Protein AF-A0A2V6D3V4-F1 (afdb_monomer_lite)

Foldseek 3Di:
DVVLLVVCPDPLLVVLLVLLLPADFQDAPVSQCVRVNPCSVVSLVVNLVSLLVVLVCCVVVVDDLVNCVVRPLPSLLSSCRSHVNHVVVVLVPPNPPDRSPSSVVSNVVSVVVCVVPPDDDCCRVCVVPDDDD

Structure (mmCIF, N/CA/C/O backbone):
data_AF-A0A2V6D3V4-F1
#
_entry.id   AF-A0A2V6D3V4-F1
#
loop_
_atom_site.group_PDB
_atom_site.id
_atom_site.type_symbol
_atom_site.label_atom_id
_atom_site.label_alt_id
_atom_site.label_comp_id
_atom_site.label_asym_id
_atom_site.label_entity_id
_atom_site.label_seq_id
_atom_site.pdbx_PDB_ins_code
_atom_site.Cartn_x
_atom_site.Cartn_y
_atom_site.Cartn_z
_atom_site.occupancy
_atom_site.B_iso_or_equiv
_atom_site.auth_seq_id
_atom_site.auth_comp_id
_atom_site.auth_asym_id
_atom_site.auth_atom_id
_atom_site.pdbx_PDB_model_num
ATOM 1 N N . MET A 1 1 ? 13.880 9.084 -7.303 1.00 64.19 1 MET A N 1
ATOM 2 C CA . MET A 1 1 ? 13.563 7.644 -7.171 1.00 64.19 1 MET A CA 1
ATOM 3 C C . MET A 1 1 ? 13.921 7.105 -5.788 1.00 64.19 1 MET A C 1
ATOM 5 O O . MET A 1 1 ? 13.001 6.815 -5.043 1.00 64.19 1 MET A O 1
ATOM 9 N N . LEU A 1 2 ? 15.199 7.060 -5.384 1.00 73.38 2 LEU A N 1
ATOM 10 C CA . LEU A 1 2 ? 15.594 6.582 -4.042 1.00 73.38 2 LEU A CA 1
ATOM 11 C C . LEU A 1 2 ? 14.937 7.357 -2.885 1.00 73.38 2 LEU A C 1
ATOM 13 O O . LEU A 1 2 ? 14.505 6.753 -1.911 1.00 73.38 2 LEU A O 1
ATOM 17 N N . GLU A 1 3 ? 14.795 8.677 -3.016 1.00 73.00 3 GLU A N 1
ATOM 18 C CA . GLU A 1 3 ? 14.120 9.503 -2.001 1.00 73.00 3 GLU A CA 1
ATOM 19 C C . GLU A 1 3 ? 12.613 9.216 -1.895 1.00 73.00 3 GLU A C 1
ATOM 21 O O . GLU A 1 3 ? 12.053 9.231 -0.802 1.00 73.00 3 GLU A O 1
ATOM 26 N N . LEU A 1 4 ? 11.967 8.856 -3.011 1.00 72.50 4 LEU A N 1
ATOM 27 C CA . LEU A 1 4 ? 10.573 8.416 -3.009 1.00 72.50 4 LEU A CA 1
ATOM 28 C C . LEU A 1 4 ? 10.460 7.102 -2.231 1.00 72.50 4 LEU A C 1
ATOM 30 O O . LEU A 1 4 ? 9.711 7.024 -1.265 1.00 72.50 4 LEU A O 1
ATOM 34 N N . VAL A 1 5 ? 11.287 6.110 -2.568 1.00 78.00 5 VAL A N 1
ATOM 35 C CA . VAL A 1 5 ? 11.340 4.818 -1.864 1.00 78.00 5 VAL A CA 1
ATOM 36 C C . VAL A 1 5 ? 11.587 5.004 -0.365 1.00 78.00 5 VAL A C 1
ATOM 38 O O . VAL A 1 5 ? 10.877 4.417 0.447 1.00 78.00 5 VAL A O 1
ATOM 41 N N . ARG A 1 6 ? 12.511 5.892 0.020 1.00 77.44 6 ARG A N 1
ATOM 42 C CA . ARG A 1 6 ? 12.766 6.235 1.427 1.00 77.44 6 ARG A CA 1
ATOM 43 C C . ARG A 1 6 ? 11.544 6.811 2.137 1.00 77.44 6 ARG A C 1
ATOM 45 O O . ARG A 1 6 ? 11.297 6.436 3.281 1.00 77.44 6 ARG A O 1
ATOM 52 N N . SER A 1 7 ? 10.762 7.669 1.479 1.00 70.88 7 SER A N 1
ATOM 53 C CA . SER A 1 7 ? 9.536 8.214 2.081 1.00 70.88 7 SER A CA 1
ATOM 54 C C . SER A 1 7 ? 8.481 7.135 2.371 1.00 70.88 7 SER A C 1
ATOM 56 O O . SER A 1 7 ? 7.799 7.211 3.393 1.00 70.88 7 SER A O 1
ATOM 58 N N . PHE A 1 8 ? 8.422 6.078 1.551 1.00 74.06 8 PHE A N 1
ATOM 59 C CA . PHE A 1 8 ? 7.517 4.934 1.730 1.00 74.06 8 PHE A CA 1
ATOM 60 C C . PHE A 1 8 ? 8.065 3.850 2.674 1.00 74.06 8 PHE A C 1
ATOM 62 O O . PHE A 1 8 ? 7.350 2.916 3.010 1.00 74.06 8 PHE A O 1
ATOM 69 N N . GLN A 1 9 ? 9.312 3.956 3.139 1.00 81.88 9 GLN A N 1
ATOM 70 C CA . GLN A 1 9 ? 9.950 2.983 4.040 1.00 81.88 9 GLN A CA 1
ATOM 71 C C . GLN A 1 9 ? 10.150 3.531 5.460 1.00 81.88 9 GLN A C 1
ATOM 73 O O . GLN A 1 9 ? 11.015 3.074 6.209 1.00 81.88 9 GLN A O 1
ATOM 78 N N . SER A 1 10 ? 9.345 4.518 5.862 1.00 90.06 10 SER A N 1
ATOM 79 C CA . SER A 1 10 ? 9.416 5.056 7.221 1.00 90.06 10 SER A CA 1
ATOM 80 C C . SER A 1 10 ? 9.051 3.992 8.278 1.00 90.06 10 SER A C 1
ATOM 82 O O . SER A 1 10 ? 8.237 3.095 8.010 1.00 90.06 10 SER A O 1
ATOM 84 N N . PRO A 1 11 ? 9.592 4.083 9.511 1.00 93.19 11 PRO A N 1
ATOM 85 C CA . PRO A 1 11 ? 9.215 3.180 10.600 1.00 93.19 11 PRO A CA 1
ATOM 86 C C . PRO A 1 11 ? 7.710 3.194 10.897 1.00 93.19 11 PRO A C 1
ATOM 88 O O . PRO A 1 11 ? 7.121 2.140 11.137 1.00 93.19 11 PRO A O 1
ATOM 91 N N . ALA A 1 12 ? 7.082 4.373 10.827 1.00 92.81 12 ALA A N 1
ATOM 92 C CA . ALA A 1 12 ? 5.649 4.541 11.052 1.00 92.81 12 ALA A CA 1
ATOM 93 C C . ALA A 1 12 ? 4.822 3.798 9.995 1.00 92.81 12 ALA A C 1
ATOM 95 O O . ALA A 1 12 ? 3.945 3.007 10.343 1.00 92.81 12 ALA A O 1
ATOM 96 N N . PHE A 1 13 ? 5.151 3.987 8.714 1.00 93.62 13 PHE A N 1
ATOM 97 C CA . PHE A 1 13 ? 4.473 3.278 7.633 1.00 93.62 13 PHE A CA 1
ATOM 98 C C . PHE A 1 13 ? 4.687 1.767 7.733 1.00 93.62 13 PHE A C 1
ATOM 100 O O . PHE A 1 13 ? 3.733 1.006 7.635 1.00 93.62 13 PHE A O 1
ATOM 107 N N . THR A 1 14 ? 5.913 1.320 8.015 1.00 93.56 14 THR A N 1
ATOM 108 C CA . THR A 1 14 ? 6.225 -0.110 8.159 1.00 93.56 14 THR A CA 1
ATOM 109 C C . THR A 1 14 ? 5.419 -0.759 9.290 1.00 93.56 14 THR A C 1
ATOM 111 O O . THR A 1 14 ? 4.898 -1.867 9.134 1.00 93.56 14 THR A O 1
ATOM 114 N N . ALA A 1 15 ? 5.289 -0.077 10.432 1.00 95.12 15 ALA A N 1
ATOM 115 C CA . ALA A 1 15 ? 4.487 -0.554 11.554 1.00 95.12 15 ALA A CA 1
ATOM 116 C C . ALA A 1 15 ? 2.990 -0.610 11.208 1.00 95.12 15 ALA A C 1
ATOM 118 O O . ALA A 1 15 ? 2.333 -1.609 11.506 1.00 95.12 15 ALA A O 1
ATOM 119 N N . ALA A 1 16 ? 2.464 0.425 10.548 1.00 96.31 16 ALA A N 1
ATOM 120 C CA . ALA A 1 16 ? 1.069 0.477 10.121 1.00 96.31 16 ALA A CA 1
ATOM 121 C C . ALA A 1 16 ? 0.749 -0.585 9.058 1.00 96.31 16 ALA A C 1
ATOM 123 O O . ALA A 1 16 ? -0.230 -1.315 9.199 1.00 96.31 16 ALA A O 1
ATOM 124 N N . LEU A 1 17 ? 1.616 -0.748 8.055 1.00 96.06 17 LEU A N 1
ATOM 125 C CA . LEU A 1 17 ? 1.472 -1.756 7.010 1.00 96.06 17 LEU A CA 1
ATOM 126 C C . LEU A 1 17 ? 1.408 -3.160 7.614 1.00 96.06 17 LEU A C 1
ATOM 128 O O . LEU A 1 17 ? 0.501 -3.913 7.286 1.00 96.06 17 LEU A O 1
ATOM 132 N N . ARG A 1 18 ? 2.289 -3.505 8.564 1.00 95.88 18 ARG A N 1
ATOM 133 C CA . ARG A 1 18 ? 2.241 -4.818 9.233 1.00 95.88 18 ARG A CA 1
ATOM 134 C C . ARG A 1 18 ? 0.889 -5.088 9.902 1.00 95.88 18 ARG A C 1
ATOM 136 O O . ARG A 1 18 ? 0.406 -6.214 9.842 1.00 95.88 18 ARG A O 1
ATOM 143 N N . ARG A 1 19 ? 0.285 -4.068 10.519 1.00 97.25 19 ARG A N 1
ATOM 144 C CA . ARG A 1 19 ? -1.049 -4.165 11.136 1.00 97.25 19 ARG A CA 1
ATOM 145 C C . ARG A 1 19 ? -2.144 -4.331 10.085 1.00 97.25 19 ARG A C 1
ATOM 147 O O . ARG A 1 19 ? -3.007 -5.184 10.242 1.00 97.25 19 ARG A O 1
ATOM 154 N N . VAL A 1 20 ? -2.092 -3.577 8.987 1.00 97.38 20 VAL A N 1
ATOM 155 C CA . VAL A 1 20 ? -3.044 -3.746 7.876 1.00 97.38 20 VAL A CA 1
ATOM 156 C C . VAL A 1 20 ? -2.955 -5.155 7.292 1.00 97.38 20 VAL A C 1
ATOM 158 O O . VAL A 1 20 ? -3.979 -5.795 7.086 1.00 97.38 20 VAL A O 1
ATOM 161 N N . LEU A 1 21 ? -1.747 -5.685 7.096 1.00 96.50 21 LEU A N 1
ATOM 162 C CA . LEU A 1 21 ? -1.547 -7.023 6.535 1.00 96.50 21 LEU A CA 1
ATOM 163 C C . LEU A 1 21 ? -2.063 -8.155 7.441 1.00 96.50 21 LEU A C 1
ATOM 165 O O . LEU A 1 21 ? -2.328 -9.243 6.932 1.00 96.50 21 LEU A O 1
ATOM 169 N N . SER A 1 22 ? -2.243 -7.921 8.749 1.00 96.69 22 SER A N 1
ATOM 170 C CA . SER A 1 22 ? -2.845 -8.905 9.663 1.00 96.69 22 SER A CA 1
ATOM 171 C C . SER A 1 22 ? -4.376 -8.920 9.648 1.00 96.69 22 SER A C 1
ATOM 173 O O . SER A 1 22 ? -4.976 -9.773 10.299 1.00 96.69 22 SER A O 1
ATOM 175 N N . LEU A 1 23 ? -5.019 -7.988 8.940 1.00 97.94 23 LEU A N 1
ATOM 176 C CA . LEU A 1 23 ? -6.471 -7.982 8.786 1.00 97.94 23 LEU A CA 1
ATOM 177 C C . LEU A 1 23 ? -6.949 -9.175 7.937 1.00 97.94 23 LEU A C 1
ATOM 179 O O . LEU A 1 23 ? -6.212 -9.677 7.074 1.00 97.94 23 LEU A O 1
ATOM 183 N N . PRO A 1 24 ? -8.200 -9.627 8.129 1.00 97.31 24 PRO A N 1
ATOM 184 C CA . PRO A 1 24 ? -8.867 -10.442 7.123 1.00 97.31 24 PRO A CA 1
ATOM 185 C C . PRO A 1 24 ? -9.078 -9.636 5.832 1.00 97.31 24 PRO A C 1
ATOM 187 O O . PRO A 1 24 ? -9.027 -8.406 5.830 1.00 97.31 24 PRO A O 1
ATOM 190 N N . ASP A 1 25 ? -9.304 -10.338 4.725 1.00 97.50 25 ASP A N 1
ATOM 191 C CA . ASP A 1 25 ? -9.648 -9.694 3.455 1.00 97.50 25 ASP A CA 1
ATOM 192 C C . ASP A 1 25 ? -11.015 -9.010 3.570 1.00 97.50 25 ASP A C 1
ATOM 194 O O . ASP A 1 25 ? -11.935 -9.573 4.164 1.00 97.50 25 ASP A O 1
ATOM 198 N N . GLY A 1 26 ? -11.153 -7.814 2.992 1.00 95.19 26 GLY A N 1
ATOM 199 C CA . GLY A 1 26 ? -12.405 -7.054 3.048 1.00 95.19 26 GLY A CA 1
ATOM 200 C C . GLY A 1 26 ? -12.803 -6.610 4.459 1.00 95.19 26 GLY A C 1
ATOM 201 O O . GLY A 1 26 ? -13.978 -6.638 4.812 1.00 95.19 26 GLY A O 1
ATOM 202 N N . ALA A 1 27 ? -11.838 -6.239 5.302 1.00 95.50 27 ALA A N 1
ATOM 203 C CA . ALA A 1 27 ? -12.140 -5.745 6.639 1.00 95.50 27 ALA A CA 1
ATOM 204 C C . ALA A 1 27 ? -12.908 -4.410 6.571 1.00 95.50 27 ALA A C 1
ATOM 206 O O . ALA A 1 27 ? -12.442 -3.443 5.964 1.00 95.50 27 ALA A O 1
ATOM 207 N N . ASP A 1 28 ? -14.069 -4.365 7.224 1.00 91.62 28 ASP A N 1
ATOM 208 C CA . ASP A 1 28 ? -14.864 -3.156 7.460 1.00 91.62 28 ASP A CA 1
ATOM 209 C C . ASP A 1 28 ? -14.411 -2.418 8.738 1.00 91.62 28 ASP A C 1
ATOM 211 O O . ASP A 1 28 ? -13.513 -2.875 9.458 1.00 91.62 28 ASP A O 1
ATOM 215 N N . ALA A 1 29 ? -15.013 -1.261 9.047 1.00 89.44 29 ALA A N 1
ATOM 216 C CA . ALA A 1 29 ? -14.626 -0.472 10.220 1.00 89.44 29 ALA A CA 1
ATOM 217 C C . ALA A 1 29 ? -14.787 -1.243 11.544 1.00 89.44 29 ALA A C 1
ATOM 219 O O . ALA A 1 29 ? -13.964 -1.103 12.456 1.00 89.44 29 ALA A O 1
ATOM 220 N N . ALA A 1 30 ? -15.820 -2.085 11.661 1.00 91.12 30 ALA A N 1
ATOM 221 C CA . ALA A 1 30 ? -16.052 -2.893 12.854 1.00 91.12 30 ALA A CA 1
ATOM 222 C C . ALA A 1 30 ? -14.945 -3.942 13.034 1.00 91.12 30 ALA A C 1
ATOM 224 O O . ALA A 1 30 ? -14.370 -4.061 14.120 1.00 91.12 30 ALA A O 1
ATOM 225 N N . LYS A 1 31 ? -14.589 -4.649 11.959 1.00 94.94 31 LYS A N 1
ATOM 226 C CA . LYS A 1 31 ? -13.538 -5.666 11.959 1.00 94.94 31 LYS A CA 1
ATOM 227 C C . LYS A 1 31 ? -12.155 -5.063 12.182 1.00 94.94 31 LYS A C 1
ATOM 229 O O . LYS A 1 31 ? -11.355 -5.643 12.914 1.00 94.94 31 LYS A O 1
ATOM 234 N N . ILE A 1 32 ? -11.875 -3.891 11.609 1.00 94.75 32 ILE A N 1
ATOM 235 C CA . ILE A 1 32 ? -10.635 -3.143 11.861 1.00 94.75 32 ILE A CA 1
ATOM 236 C C . ILE A 1 32 ? -10.491 -2.853 13.355 1.00 94.75 32 ILE A C 1
ATOM 238 O O . ILE A 1 32 ? -9.442 -3.132 13.938 1.00 94.75 32 ILE A O 1
ATOM 242 N N . ARG A 1 33 ? -11.552 -2.349 13.992 1.00 92.81 33 ARG A N 1
ATOM 243 C CA . ARG A 1 33 ? -11.555 -2.032 15.424 1.00 92.81 33 ARG A CA 1
ATOM 244 C C . ARG A 1 33 ? -11.404 -3.276 16.299 1.00 92.81 33 ARG A C 1
ATOM 246 O O . ARG A 1 33 ? -10.701 -3.226 17.303 1.00 92.81 33 ARG A O 1
ATOM 253 N N . GLU A 1 34 ? -12.028 -4.385 15.910 1.00 95.38 34 GLU A N 1
ATOM 254 C CA . GLU A 1 34 ? -11.915 -5.679 16.595 1.00 95.38 34 GLU A CA 1
ATOM 255 C C . GLU A 1 34 ? -10.486 -6.238 16.545 1.00 95.38 34 GLU A C 1
ATOM 257 O O . GLU A 1 34 ? -9.940 -6.623 17.576 1.00 95.38 34 GLU A O 1
ATOM 262 N N . VAL A 1 35 ? -9.871 -6.278 15.359 1.00 96.75 35 VAL A N 1
ATOM 263 C CA . VAL A 1 35 ? -8.579 -6.951 15.142 1.00 96.75 35 VAL A CA 1
ATOM 264 C C . VAL A 1 35 ? -7.403 -6.068 15.548 1.00 96.75 35 VAL A C 1
ATOM 266 O O . VAL A 1 35 ? -6.415 -6.560 16.092 1.00 96.75 35 VAL A O 1
ATOM 269 N N . LEU A 1 36 ? -7.481 -4.765 15.275 1.00 95.94 36 LEU A N 1
ATOM 270 C CA . LEU A 1 36 ? -6.368 -3.842 15.492 1.00 95.94 36 LEU A CA 1
ATOM 271 C C . LEU A 1 36 ? -6.520 -3.002 16.760 1.00 95.94 36 LEU A C 1
ATOM 273 O O . LEU A 1 36 ? -5.544 -2.371 17.160 1.00 95.94 36 LEU A O 1
ATOM 277 N N . GLY A 1 37 ? -7.680 -3.002 17.414 1.00 93.06 37 GLY A N 1
ATOM 278 C CA . GLY A 1 37 ? -7.915 -2.222 18.626 1.00 93.06 37 GLY A CA 1
ATOM 279 C C . GLY A 1 37 ? -8.098 -0.716 18.364 1.00 93.06 37 GLY A C 1
ATOM 280 O O . GLY A 1 37 ? -8.335 -0.306 17.225 1.00 93.06 37 GLY A O 1
ATOM 281 N N . PRO A 1 38 ? -8.010 0.126 19.413 1.00 84.50 38 PRO A N 1
ATOM 282 C CA . PRO A 1 38 ? -8.401 1.539 19.356 1.00 84.50 38 PRO A CA 1
ATOM 283 C C . PRO A 1 38 ? -7.594 2.370 18.349 1.00 84.50 38 PRO A C 1
ATOM 285 O O . PRO A 1 38 ? -8.178 3.200 17.663 1.00 84.50 38 PRO A O 1
ATOM 288 N N . ASP A 1 39 ? -6.302 2.075 18.178 1.00 86.56 39 ASP A N 1
ATOM 289 C CA . ASP A 1 39 ? -5.421 2.785 17.232 1.00 86.56 39 ASP A CA 1
ATOM 290 C C . ASP A 1 39 ? -5.409 2.136 15.832 1.00 86.56 39 ASP A C 1
ATOM 292 O O . ASP A 1 39 ? -4.521 2.380 15.012 1.00 86.56 39 ASP A O 1
ATOM 296 N N . GLY A 1 40 ? -6.334 1.207 15.573 1.00 89.94 40 GLY A N 1
ATOM 297 C CA . GLY A 1 40 ? -6.405 0.467 14.317 1.00 89.94 40 GLY A CA 1
ATOM 298 C C . GLY A 1 40 ? -6.733 1.351 13.119 1.00 89.94 40 GLY A C 1
ATOM 299 O O . GLY A 1 40 ? -6.131 1.202 12.056 1.00 89.94 40 GLY A O 1
ATOM 300 N N . GLU A 1 41 ? -7.652 2.298 13.307 1.00 89.94 41 GLU A N 1
ATOM 301 C CA . GLU A 1 41 ? -8.082 3.215 12.249 1.00 89.94 41 GLU A CA 1
ATOM 302 C C . GLU A 1 41 ? -6.956 4.160 11.819 1.00 89.94 41 GLU A C 1
ATOM 304 O O . GLU A 1 41 ? -6.820 4.409 10.626 1.00 89.94 41 GLU A O 1
ATOM 309 N N . ASP A 1 42 ? -6.077 4.587 12.731 1.0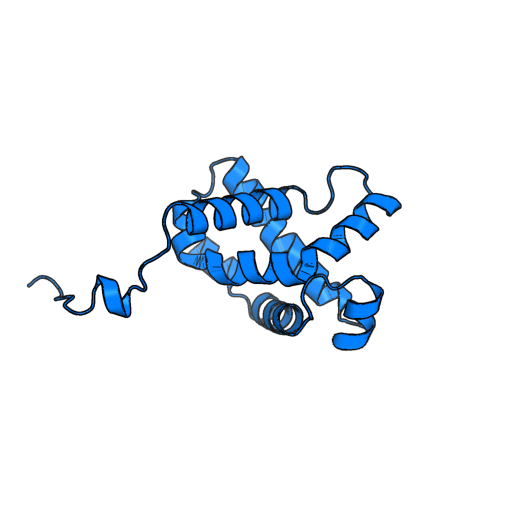0 93.00 42 ASP A N 1
ATOM 310 C CA . ASP A 1 42 ? -4.910 5.414 12.393 1.00 93.00 42 ASP A CA 1
ATOM 311 C C . ASP A 1 42 ? -3.923 4.667 11.486 1.00 93.00 42 ASP A C 1
ATOM 313 O O . ASP A 1 42 ? -3.389 5.230 10.526 1.00 93.00 42 ASP A O 1
ATOM 317 N N . ALA A 1 43 ? -3.703 3.373 11.748 1.00 95.06 43 ALA A N 1
ATOM 318 C CA . ALA A 1 43 ? -2.858 2.534 10.902 1.00 95.06 43 ALA A CA 1
ATOM 319 C C . ALA A 1 43 ? -3.467 2.355 9.502 1.00 95.06 43 ALA A C 1
ATOM 321 O O . ALA A 1 43 ? -2.764 2.494 8.497 1.00 95.06 43 ALA A O 1
ATOM 322 N N . VAL A 1 44 ? -4.775 2.086 9.433 1.00 95.00 44 VAL A N 1
ATOM 323 C CA . VAL A 1 44 ? -5.512 1.968 8.167 1.00 95.00 44 VAL A CA 1
ATOM 324 C C . VAL A 1 44 ? -5.487 3.285 7.397 1.00 95.00 44 VAL A C 1
ATOM 326 O O . VAL A 1 44 ? -5.235 3.278 6.190 1.00 95.00 44 VAL A O 1
ATOM 329 N N . TYR A 1 45 ? -5.691 4.410 8.080 1.00 92.06 45 TYR A N 1
ATOM 330 C CA . TYR A 1 45 ? -5.671 5.740 7.487 1.00 92.06 45 TYR A CA 1
ATOM 331 C C . TYR A 1 45 ? -4.297 6.073 6.905 1.00 92.06 45 TYR A C 1
ATOM 333 O O . TYR A 1 45 ? -4.213 6.470 5.744 1.00 92.06 45 TYR A O 1
ATOM 341 N N . LEU A 1 46 ? -3.216 5.844 7.660 1.00 94.25 46 LEU A N 1
ATOM 342 C CA . LEU A 1 46 ? -1.854 6.090 7.185 1.00 94.25 46 LEU A CA 1
ATOM 343 C C . LEU A 1 46 ? -1.541 5.274 5.926 1.00 94.25 46 LEU A C 1
ATOM 345 O O . LEU A 1 46 ? -1.044 5.830 4.947 1.00 94.25 46 LEU A O 1
ATOM 349 N N . VAL A 1 47 ? -1.846 3.974 5.923 1.00 95.44 47 VAL A N 1
ATOM 35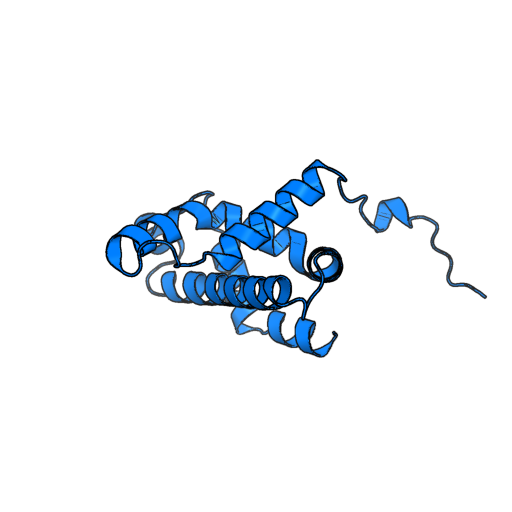0 C CA . VAL A 1 47 ? -1.578 3.106 4.764 1.00 95.44 47 VAL A CA 1
ATOM 351 C C . VAL A 1 47 ? -2.422 3.522 3.561 1.00 95.44 47 VAL A C 1
ATOM 353 O O . VAL A 1 47 ? -1.882 3.695 2.469 1.00 95.44 47 VAL A O 1
ATOM 356 N N . SER A 1 48 ? -3.720 3.755 3.765 1.00 94.06 48 SER A N 1
ATOM 357 C CA . SER A 1 48 ? -4.640 4.153 2.692 1.00 94.06 48 SER A CA 1
ATOM 358 C C . SER A 1 48 ? -4.235 5.489 2.071 1.00 94.06 48 SER A C 1
ATOM 360 O O . SER A 1 48 ? -4.118 5.583 0.855 1.00 94.06 48 SER A O 1
ATOM 362 N N . LEU A 1 49 ? -3.929 6.502 2.890 1.00 92.00 49 LEU A N 1
ATOM 363 C CA . LEU A 1 49 ? -3.487 7.818 2.420 1.00 92.00 49 LEU A CA 1
ATOM 364 C C . LEU A 1 49 ? -2.149 7.749 1.673 1.00 92.00 49 LEU A C 1
ATOM 366 O O . LEU A 1 49 ? -1.926 8.489 0.712 1.00 92.00 49 LEU A O 1
ATOM 370 N N . THR A 1 50 ? -1.257 6.859 2.104 1.00 94.19 50 THR A N 1
ATOM 371 C CA . THR A 1 50 ? 0.034 6.639 1.448 1.00 94.19 50 THR A CA 1
ATOM 372 C C . THR A 1 50 ? -0.165 6.084 0.036 1.00 94.19 50 THR A C 1
ATOM 374 O O . THR A 1 50 ? 0.388 6.624 -0.924 1.00 94.19 50 THR A O 1
ATOM 377 N N . TRP A 1 51 ? -1.010 5.062 -0.115 1.00 95.44 51 TRP A N 1
ATOM 378 C CA . TRP A 1 51 ? -1.343 4.509 -1.428 1.00 95.44 51 TRP A CA 1
ATOM 379 C C . TRP A 1 51 ? -2.160 5.465 -2.293 1.00 95.44 51 TRP A C 1
ATOM 381 O O . TRP A 1 51 ? -1.898 5.565 -3.489 1.00 95.44 51 TRP A O 1
ATOM 391 N N . GLU A 1 52 ? -3.079 6.224 -1.696 1.00 93.81 52 GLU A N 1
ATOM 392 C CA . GLU A 1 52 ? -3.826 7.281 -2.381 1.00 93.81 52 GLU A CA 1
ATOM 393 C C . GLU A 1 52 ? -2.867 8.314 -2.984 1.00 93.81 52 GLU A C 1
ATOM 395 O O . GLU A 1 52 ? -2.956 8.639 -4.168 1.00 93.81 52 GLU A O 1
ATOM 400 N N . SER A 1 53 ? -1.890 8.770 -2.196 1.00 92.94 53 SER A N 1
ATOM 401 C CA . SER A 1 53 ? -0.868 9.723 -2.638 1.00 92.94 53 SER A CA 1
ATOM 402 C C . SER A 1 53 ? -0.023 9.160 -3.782 1.00 92.94 53 SER A C 1
ATOM 404 O O . SER A 1 53 ? 0.234 9.864 -4.759 1.00 92.94 53 SER A O 1
ATOM 406 N N . LEU A 1 54 ? 0.372 7.883 -3.707 1.00 94.19 54 LEU A N 1
ATOM 407 C CA . LEU A 1 54 ? 1.082 7.214 -4.799 1.00 94.19 54 LEU A CA 1
ATOM 408 C C . LEU A 1 54 ? 0.218 7.134 -6.067 1.00 94.19 54 LEU A C 1
ATOM 410 O O . LEU A 1 54 ? 0.706 7.430 -7.156 1.00 94.19 54 LEU A O 1
ATOM 414 N N . GLY A 1 55 ? -1.071 6.812 -5.932 1.00 95.00 55 GLY A N 1
ATOM 415 C CA . GLY A 1 55 ? -2.025 6.804 -7.040 1.00 95.00 55 GLY A CA 1
ATOM 416 C C . GLY A 1 55 ? -2.136 8.165 -7.728 1.00 95.00 55 GLY A C 1
ATOM 417 O O . GLY A 1 55 ? -2.088 8.232 -8.955 1.00 95.00 55 GLY A O 1
ATOM 418 N N . VAL A 1 56 ? -2.177 9.260 -6.959 1.00 93.94 56 VAL A N 1
ATOM 419 C CA . VAL A 1 56 ? -2.168 10.631 -7.504 1.00 93.94 56 VAL A CA 1
ATOM 420 C C . VAL A 1 56 ? -0.890 10.912 -8.299 1.00 93.94 56 VAL A C 1
ATOM 422 O O . VAL A 1 56 ? -0.962 11.491 -9.386 1.00 93.94 56 VAL A O 1
ATOM 425 N N . LEU A 1 57 ? 0.278 10.507 -7.790 1.00 94.25 57 LEU A N 1
ATOM 426 C CA . LEU A 1 57 ? 1.556 10.698 -8.487 1.00 94.25 57 LEU A CA 1
ATOM 427 C C . LEU A 1 57 ? 1.597 9.933 -9.815 1.00 94.25 57 LEU A C 1
ATOM 429 O O . LEU A 1 57 ? 2.049 10.477 -10.823 1.00 94.25 57 LEU A O 1
ATOM 433 N N . VAL A 1 58 ? 1.077 8.704 -9.838 1.00 95.81 58 VAL A N 1
ATOM 434 C CA . VAL A 1 58 ? 0.979 7.905 -11.067 1.00 95.81 58 VAL A CA 1
ATOM 435 C C . VAL A 1 58 ? -0.000 8.530 -12.055 1.00 95.81 58 VAL A C 1
ATOM 437 O O . VAL A 1 58 ? 0.331 8.700 -13.228 1.00 95.81 58 VAL A O 1
ATOM 440 N N . PHE A 1 59 ? -1.183 8.938 -11.591 1.00 94.31 59 PHE A N 1
ATOM 441 C CA . PHE A 1 59 ? -2.185 9.603 -12.424 1.00 94.31 59 PHE A CA 1
ATOM 442 C C . PHE A 1 59 ? -1.634 10.881 -13.075 1.00 94.31 59 PHE A C 1
ATOM 444 O O . PHE A 1 59 ? -1.886 11.155 -14.249 1.00 94.31 59 PHE A O 1
ATOM 451 N N . ARG A 1 60 ? -0.813 11.635 -12.334 1.00 95.38 60 ARG A N 1
ATOM 452 C CA . ARG A 1 60 ? -0.124 12.838 -12.824 1.00 95.38 60 ARG A CA 1
ATOM 453 C C . ARG A 1 60 ? 1.134 12.567 -13.649 1.00 95.38 60 ARG A C 1
ATOM 455 O O . ARG A 1 60 ? 1.717 13.519 -14.154 1.00 95.38 60 ARG A O 1
ATOM 462 N N . ARG A 1 61 ? 1.508 11.298 -13.849 1.00 94.94 61 ARG A N 1
ATOM 463 C CA . ARG A 1 61 ? 2.713 10.858 -14.578 1.00 94.94 61 ARG A CA 1
ATOM 464 C C . ARG A 1 61 ? 4.036 11.285 -13.933 1.00 94.94 61 ARG A C 1
ATOM 466 O O . ARG A 1 61 ? 5.062 11.297 -14.604 1.00 94.94 61 ARG A O 1
ATOM 473 N N . GLU A 1 62 ? 4.024 11.579 -12.637 1.00 94.19 62 GLU A N 1
ATOM 474 C CA . GLU A 1 62 ? 5.238 11.835 -11.845 1.00 94.19 62 GLU A CA 1
ATOM 475 C C . GLU A 1 62 ? 5.945 10.522 -11.461 1.00 94.19 62 GLU A C 1
ATOM 477 O O . GLU A 1 62 ? 7.149 10.488 -11.212 1.00 94.19 62 GLU A O 1
ATOM 482 N N . VAL A 1 63 ? 5.186 9.421 -11.419 1.00 93.12 63 VAL A N 1
ATOM 483 C CA . VAL A 1 63 ? 5.659 8.054 -11.164 1.00 93.12 63 VAL A CA 1
ATOM 484 C C . VAL A 1 63 ? 5.088 7.125 -12.235 1.00 93.12 63 VAL A C 1
ATOM 486 O O . VAL A 1 63 ? 3.916 7.230 -12.592 1.00 93.12 63 VAL A O 1
ATOM 489 N N . THR A 1 64 ? 5.897 6.211 -12.769 1.00 94.06 64 THR A N 1
ATOM 490 C CA . THR A 1 64 ? 5.432 5.217 -13.748 1.00 94.06 64 THR A CA 1
ATOM 491 C C . THR A 1 64 ? 4.861 3.984 -13.052 1.00 94.06 64 THR A C 1
ATOM 493 O O . THR A 1 64 ? 5.248 3.659 -11.930 1.00 94.06 64 THR A O 1
ATOM 496 N N . LEU A 1 65 ? 3.971 3.255 -13.734 1.00 93.81 65 LEU A N 1
ATOM 497 C CA . LEU A 1 65 ? 3.493 1.959 -13.239 1.00 93.81 65 LEU A CA 1
ATOM 498 C C . LEU A 1 65 ? 4.630 0.941 -13.098 1.00 93.81 65 LEU A C 1
ATOM 500 O O . LEU A 1 65 ? 4.589 0.151 -12.168 1.00 93.81 65 LEU A O 1
ATOM 504 N N . ASP A 1 66 ? 5.652 0.995 -13.956 1.00 92.00 66 ASP A N 1
ATOM 505 C CA . ASP A 1 66 ? 6.829 0.120 -13.846 1.00 92.00 66 ASP A CA 1
ATOM 506 C C . ASP A 1 66 ? 7.573 0.358 -12.524 1.00 92.00 66 ASP A C 1
ATOM 508 O O . ASP A 1 66 ? 7.951 -0.584 -11.842 1.00 92.00 66 ASP A O 1
ATOM 512 N N . LEU A 1 67 ? 7.689 1.619 -12.090 1.00 91.69 67 LEU A N 1
ATOM 513 C CA . LEU A 1 67 ? 8.302 1.929 -10.801 1.00 91.69 67 LEU A CA 1
ATOM 514 C C . LEU A 1 67 ? 7.451 1.436 -9.623 1.00 91.69 67 LEU A C 1
ATOM 516 O O . LEU A 1 67 ? 7.979 1.017 -8.596 1.00 91.69 67 LEU A O 1
ATOM 520 N N . VAL A 1 68 ? 6.124 1.499 -9.740 1.00 93.00 68 VAL A N 1
ATOM 521 C CA . VAL A 1 68 ? 5.241 0.912 -8.721 1.00 93.00 68 VAL A CA 1
ATOM 522 C C . VAL A 1 68 ? 5.415 -0.605 -8.675 1.00 93.00 68 VAL A C 1
ATOM 524 O O . VAL A 1 68 ? 5.456 -1.169 -7.584 1.00 93.00 68 VAL A O 1
ATOM 527 N N . ASP A 1 69 ? 5.558 -1.241 -9.835 1.00 90.94 69 ASP A N 1
ATOM 528 C CA . ASP A 1 69 ? 5.779 -2.680 -9.980 1.00 90.94 69 ASP A CA 1
ATOM 529 C C . ASP A 1 69 ? 7.062 -3.135 -9.269 1.00 90.94 69 ASP A C 1
ATOM 531 O O . ASP A 1 69 ? 7.018 -4.040 -8.434 1.00 90.94 69 ASP A O 1
ATOM 535 N N . ASP A 1 70 ? 8.167 -2.421 -9.511 1.00 88.19 70 ASP A N 1
ATOM 536 C CA . ASP A 1 70 ? 9.495 -2.722 -8.964 1.00 88.19 70 ASP A CA 1
ATOM 537 C C . ASP A 1 70 ? 9.570 -2.614 -7.431 1.00 88.19 70 ASP A C 1
ATOM 539 O O . ASP A 1 70 ? 10.326 -3.346 -6.788 1.00 88.19 70 ASP A O 1
ATOM 543 N N . PHE A 1 71 ? 8.820 -1.682 -6.828 1.00 88.06 71 PHE A N 1
ATOM 544 C CA . PHE A 1 71 ? 9.000 -1.319 -5.416 1.00 88.06 71 PHE A CA 1
ATOM 545 C C . PHE A 1 71 ? 7.806 -1.630 -4.507 1.00 88.06 71 PHE A C 1
ATOM 547 O O . PHE A 1 71 ? 8.005 -1.843 -3.308 1.00 88.06 71 PHE A O 1
ATOM 554 N N . PHE A 1 72 ? 6.576 -1.617 -5.026 1.00 91.38 72 PHE A N 1
ATOM 555 C CA . PHE A 1 72 ? 5.374 -1.510 -4.188 1.00 91.38 72 PHE A CA 1
ATOM 556 C C . PHE A 1 72 ? 4.221 -2.454 -4.557 1.00 91.38 72 PHE A C 1
ATOM 558 O O . PHE A 1 72 ? 3.282 -2.536 -3.766 1.00 91.38 72 PHE A O 1
ATOM 565 N N . SER A 1 73 ? 4.274 -3.171 -5.688 1.00 89.38 73 SER A N 1
ATOM 566 C CA . SER A 1 73 ? 3.187 -4.031 -6.209 1.00 89.38 73 SER A CA 1
ATOM 567 C C . SER A 1 73 ? 2.552 -4.934 -5.148 1.00 89.38 73 SER A C 1
ATOM 569 O O . SER A 1 73 ? 1.372 -4.780 -4.831 1.00 89.38 73 SER A O 1
ATOM 571 N N . GLY A 1 74 ? 3.340 -5.820 -4.536 1.00 91.69 74 GLY A N 1
ATOM 572 C CA . GLY A 1 74 ? 2.853 -6.782 -3.544 1.00 91.69 74 GLY A CA 1
ATOM 573 C C . GLY A 1 74 ? 2.152 -6.121 -2.347 1.00 91.69 74 GLY A C 1
ATOM 574 O O . GLY A 1 74 ? 0.964 -6.368 -2.124 1.00 91.69 74 GLY A O 1
ATOM 575 N N . PRO A 1 75 ? 2.836 -5.257 -1.568 1.00 93.94 75 PRO A N 1
ATOM 576 C CA . PRO A 1 75 ? 2.225 -4.554 -0.441 1.00 93.94 75 PRO A CA 1
ATOM 577 C C . PRO A 1 75 ? 0.981 -3.742 -0.808 1.00 93.94 75 PRO A C 1
ATOM 579 O O . PRO A 1 75 ? 0.026 -3.724 -0.030 1.00 93.94 75 PRO A O 1
ATOM 582 N N . LEU A 1 76 ? 0.973 -3.092 -1.972 1.00 95.75 76 LEU A N 1
ATOM 583 C CA . LEU A 1 76 ? -0.158 -2.313 -2.467 1.00 95.75 76 LEU A CA 1
ATOM 584 C C . LEU A 1 76 ? -1.375 -3.208 -2.743 1.00 95.75 76 LEU A C 1
ATOM 586 O O . LEU A 1 76 ? -2.459 -2.941 -2.220 1.00 95.75 76 LEU A O 1
ATOM 590 N N . ILE A 1 77 ? -1.197 -4.276 -3.527 1.00 95.94 77 ILE A N 1
ATOM 591 C CA . ILE A 1 77 ? -2.278 -5.198 -3.904 1.00 95.94 77 ILE A CA 1
ATOM 592 C C . ILE A 1 77 ? -2.846 -5.889 -2.666 1.00 95.94 77 ILE A C 1
ATOM 594 O O . ILE A 1 77 ? -4.065 -5.937 -2.493 1.00 95.94 77 ILE A O 1
ATOM 598 N N . ILE A 1 78 ? -1.986 -6.374 -1.767 1.00 97.00 78 ILE A N 1
ATOM 599 C CA . ILE A 1 78 ? -2.452 -7.036 -0.545 1.00 97.00 78 ILE A CA 1
ATOM 600 C C . ILE A 1 78 ? -3.192 -6.027 0.340 1.00 97.00 78 ILE A C 1
ATOM 602 O O . ILE A 1 78 ? -4.273 -6.337 0.831 1.00 97.00 78 ILE A O 1
ATOM 606 N N . SER A 1 79 ? -2.682 -4.798 0.497 1.00 97.12 79 SER A N 1
ATOM 607 C CA . SER A 1 79 ? -3.391 -3.750 1.251 1.00 97.12 79 SER A CA 1
ATOM 608 C C . SER A 1 79 ? -4.788 -3.492 0.683 1.00 97.12 79 SER A C 1
ATOM 610 O O . SER A 1 79 ? -5.739 -3.346 1.448 1.00 97.12 79 SER A O 1
ATOM 612 N N . TRP A 1 80 ? -4.932 -3.468 -0.646 1.00 96.62 80 TRP A N 1
ATOM 613 C CA . TRP A 1 80 ? -6.234 -3.311 -1.293 1.00 96.62 80 TRP A CA 1
ATOM 614 C C . TRP A 1 80 ? -7.166 -4.485 -0.990 1.00 96.62 80 TRP A C 1
ATOM 616 O O . TRP A 1 80 ? -8.306 -4.271 -0.585 1.00 96.62 80 TRP A O 1
ATOM 626 N N . GLN A 1 81 ? -6.676 -5.723 -1.082 1.00 96.81 81 GLN A N 1
ATOM 627 C CA . GLN A 1 81 ? -7.451 -6.914 -0.714 1.00 96.81 81 GLN A CA 1
ATOM 628 C C . GLN A 1 81 ? -7.943 -6.859 0.739 1.00 96.81 81 GLN A C 1
ATOM 630 O O . GLN A 1 81 ? -9.094 -7.213 1.006 1.00 96.81 81 GLN A O 1
ATOM 635 N N . LYS A 1 82 ? -7.105 -6.368 1.663 1.00 97.44 82 LYS A N 1
ATOM 636 C CA . LYS A 1 82 ? -7.469 -6.185 3.076 1.00 97.44 82 LYS A CA 1
ATOM 637 C C . LYS A 1 82 ? -8.512 -5.096 3.284 1.00 97.44 82 LYS A C 1
ATOM 639 O O . LYS A 1 82 ? -9.415 -5.282 4.090 1.00 97.44 82 LYS A O 1
ATOM 644 N N . LEU A 1 83 ? -8.396 -3.977 2.572 1.00 95.38 83 LEU A N 1
ATOM 645 C CA . LEU A 1 83 ? -9.117 -2.750 2.909 1.00 95.38 83 LEU A CA 1
ATOM 646 C C . LEU A 1 83 ? -10.272 -2.392 1.975 1.00 95.38 83 LEU A C 1
ATOM 648 O O . LEU A 1 83 ? -10.998 -1.475 2.311 1.00 95.38 83 LEU A O 1
ATOM 652 N N . LYS A 1 84 ? -10.479 -3.060 0.836 1.00 91.81 84 LYS A N 1
ATOM 653 C CA . LYS A 1 84 ? -11.454 -2.671 -0.212 1.00 91.81 84 LYS A CA 1
ATOM 654 C C . LYS A 1 84 ? -12.885 -2.338 0.253 1.00 91.81 84 LYS A C 1
ATOM 656 O O . LYS A 1 84 ? -13.574 -1.578 -0.433 1.00 91.81 84 LYS A O 1
ATOM 661 N N . ASP A 1 85 ? -13.329 -2.867 1.391 1.00 91.00 85 ASP A N 1
ATOM 662 C CA . ASP A 1 85 ? -14.683 -2.656 1.918 1.00 91.00 85 ASP A CA 1
ATOM 663 C C . ASP A 1 85 ? -14.767 -1.451 2.876 1.00 91.00 85 ASP A C 1
ATOM 665 O O . ASP A 1 85 ? -15.770 -0.736 2.880 1.00 91.00 85 ASP A O 1
ATOM 669 N N . TYR A 1 86 ? -13.681 -1.113 3.579 1.00 88.19 86 TYR A N 1
ATOM 670 C CA . TYR A 1 86 ? -13.615 0.038 4.489 1.00 88.19 86 TYR A CA 1
ATOM 671 C C . TYR A 1 86 ? -13.880 1.404 3.807 1.00 88.19 86 TYR A C 1
ATOM 673 O O . TYR A 1 86 ? -14.724 2.170 4.284 1.00 88.19 86 TYR A O 1
ATOM 681 N N . PRO A 1 87 ? -13.267 1.743 2.650 1.00 80.50 87 PRO A N 1
ATOM 682 C CA . PRO A 1 87 ? -13.563 2.977 1.931 1.00 80.50 87 PRO A CA 1
ATOM 683 C C . PRO A 1 87 ? -15.012 3.094 1.467 1.00 80.50 87 PRO A C 1
ATOM 685 O O . PRO A 1 87 ? -15.479 4.210 1.259 1.00 80.50 87 PRO A O 1
ATOM 688 N N . GLN A 1 88 ? -15.730 1.982 1.276 1.00 77.25 88 GLN A N 1
ATOM 689 C CA . GLN A 1 88 ? -17.122 2.022 0.825 1.00 77.25 88 GLN A CA 1
ATOM 690 C C . GLN A 1 88 ? -18.035 2.585 1.917 1.00 77.25 88 GLN A C 1
ATOM 692 O O . GLN A 1 88 ? -18.944 3.358 1.617 1.00 77.25 88 GLN A O 1
ATOM 697 N N . GLU A 1 89 ? -17.762 2.266 3.184 1.00 73.75 89 GLU A N 1
ATOM 698 C CA . GLU A 1 89 ? -18.447 2.868 4.332 1.00 73.75 89 GLU A CA 1
ATOM 699 C C . GLU A 1 89 ? -18.136 4.366 4.424 1.00 73.75 89 GLU A C 1
ATOM 701 O O . GLU A 1 89 ? -19.042 5.193 4.530 1.00 73.75 89 GLU A O 1
ATOM 706 N N . TRP A 1 90 ? -16.864 4.734 4.264 1.00 70.75 90 TRP A N 1
ATOM 707 C CA . TRP A 1 90 ? -16.418 6.129 4.265 1.00 70.75 90 TRP A CA 1
ATOM 708 C C . TRP A 1 90 ? -17.042 6.965 3.136 1.00 70.75 90 TRP A C 1
ATOM 710 O O . TRP A 1 90 ? -17.484 8.095 3.362 1.00 70.75 90 TRP A O 1
ATOM 720 N N . ARG A 1 91 ? -17.138 6.404 1.922 1.00 74.19 91 ARG A N 1
ATOM 721 C CA . ARG A 1 91 ? -17.783 7.042 0.760 1.00 74.19 91 ARG A CA 1
ATOM 722 C C . ARG A 1 91 ? -19.275 7.271 0.980 1.00 74.19 91 ARG A C 1
ATOM 724 O O . ARG A 1 91 ? -19.791 8.294 0.543 1.00 74.19 91 ARG A O 1
ATOM 731 N N . ARG A 1 92 ? -19.964 6.361 1.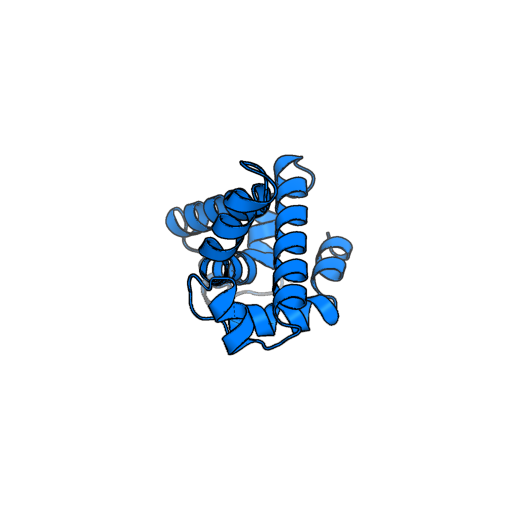678 1.00 70.75 92 ARG A N 1
ATOM 732 C CA . ARG A 1 92 ? -21.390 6.521 2.017 1.00 70.75 92 ARG A CA 1
ATOM 733 C C . ARG A 1 92 ? -21.641 7.658 3.013 1.00 70.75 92 ARG A C 1
ATOM 735 O O . ARG A 1 92 ? -22.729 8.220 2.997 1.00 70.75 92 ARG A O 1
ATOM 742 N N . ILE A 1 93 ? -20.667 7.978 3.871 1.00 67.31 93 ILE A N 1
ATOM 743 C CA . ILE A 1 93 ? -20.866 8.875 5.023 1.00 67.31 93 ILE A CA 1
ATOM 744 C C . ILE A 1 93 ? -20.275 10.279 4.803 1.00 67.31 93 ILE A C 1
ATOM 746 O O . ILE A 1 93 ? -20.889 11.257 5.221 1.00 67.31 93 ILE A O 1
ATOM 750 N N . LEU A 1 94 ? -19.094 10.406 4.180 1.00 63.12 94 LEU A N 1
ATOM 751 C CA . LEU A 1 94 ? -18.303 11.652 4.221 1.00 63.12 94 LEU A CA 1
ATOM 752 C C . LEU A 1 94 ? -18.061 12.307 2.856 1.00 63.12 94 LEU A C 1
ATOM 754 O O . LEU A 1 94 ? -18.202 13.522 2.720 1.00 63.12 94 LEU A O 1
ATOM 758 N N . LYS A 1 95 ? -17.664 11.524 1.851 1.00 62.88 95 LYS A N 1
ATOM 759 C CA . LYS A 1 95 ? -17.423 12.003 0.483 1.00 62.88 95 LYS A CA 1
ATOM 760 C C . LYS A 1 95 ? -17.856 10.938 -0.519 1.00 62.88 95 LYS A C 1
ATOM 762 O O . LYS A 1 95 ? -17.056 10.043 -0.815 1.00 62.88 95 LYS A O 1
ATOM 767 N N . PRO A 1 96 ? -19.086 11.039 -1.043 1.00 61.66 96 PRO A N 1
ATOM 768 C CA . PRO A 1 96 ? -19.499 10.237 -2.178 1.00 61.66 96 PRO A CA 1
ATOM 769 C C . PRO A 1 96 ? -18.469 10.406 -3.303 1.00 61.66 96 PRO A C 1
ATOM 771 O O . PRO A 1 96 ? -17.971 11.503 -3.547 1.00 61.66 96 PRO A O 1
ATOM 774 N N . ASP A 1 97 ? -18.108 9.295 -3.926 1.00 62.56 97 ASP A N 1
ATOM 775 C CA . ASP A 1 97 ? -17.347 9.205 -5.177 1.00 62.56 97 ASP A CA 1
ATOM 776 C C . ASP A 1 97 ? -15.819 9.410 -5.144 1.00 62.56 97 ASP A C 1
ATOM 778 O O . ASP A 1 97 ? -15.158 8.820 -5.991 1.00 62.56 97 ASP A O 1
ATOM 782 N N . THR A 1 98 ? -15.211 10.110 -4.171 1.00 68.88 98 THR A N 1
ATOM 783 C CA . THR A 1 98 ? -13.752 10.423 -4.247 1.00 68.88 98 THR A CA 1
ATOM 784 C C . THR A 1 98 ? -12.868 9.845 -3.133 1.00 68.88 98 THR A C 1
ATOM 786 O O . THR A 1 98 ? -11.655 10.040 -3.143 1.00 68.88 98 THR A O 1
ATOM 789 N N . GLY A 1 99 ? -13.425 9.202 -2.102 1.00 69.62 99 GLY A N 1
ATOM 790 C CA . GLY A 1 99 ? -12.617 8.681 -0.986 1.00 69.62 99 GLY A CA 1
ATOM 791 C C . GLY A 1 99 ? -11.784 7.456 -1.386 1.00 69.62 99 GLY A C 1
ATOM 792 O O . GLY A 1 99 ? -12.361 6.458 -1.806 1.00 69.62 99 GLY A O 1
ATOM 793 N N . ASN A 1 100 ? -10.458 7.478 -1.225 1.00 81.56 100 ASN A N 1
ATOM 794 C CA . ASN A 1 100 ? -9.555 6.391 -1.653 1.00 81.56 100 ASN A CA 1
ATOM 795 C C . ASN A 1 100 ? -9.713 6.002 -3.141 1.00 81.56 100 ASN A C 1
ATOM 797 O O . ASN A 1 100 ? -9.659 4.822 -3.501 1.00 81.56 100 ASN A O 1
ATOM 801 N N . GLU A 1 101 ? -10.056 6.964 -3.999 1.00 89.81 101 GLU A N 1
ATOM 802 C CA . GLU A 1 101 ? -10.293 6.709 -5.422 1.00 89.81 101 GLU A CA 1
ATOM 803 C C . GLU A 1 101 ? -8.990 6.336 -6.134 1.00 89.81 101 GLU A C 1
ATOM 805 O O . GLU A 1 101 ? -8.954 5.344 -6.864 1.00 89.81 101 GLU A O 1
ATOM 810 N N . CYS A 1 102 ? -7.908 7.079 -5.887 1.00 94.06 102 CYS A N 1
ATOM 811 C CA . CYS A 1 102 ? -6.630 6.842 -6.551 1.00 94.06 102 CYS A CA 1
ATOM 812 C C . CYS A 1 102 ? -5.966 5.547 -6.068 1.00 94.06 102 CYS A C 1
ATOM 814 O O . CYS A 1 102 ? -5.336 4.858 -6.868 1.00 94.06 102 CYS A O 1
ATOM 816 N N . PHE A 1 103 ? -6.138 5.178 -4.796 1.00 95.00 103 PHE A N 1
ATOM 817 C CA . PHE A 1 103 ? -5.705 3.900 -4.243 1.00 95.00 103 PHE A CA 1
ATOM 818 C C . PHE A 1 103 ? -6.454 2.749 -4.916 1.00 95.00 103 PHE A C 1
ATOM 820 O O . PHE A 1 103 ? -5.810 1.842 -5.441 1.00 95.00 103 PHE A O 1
ATOM 827 N N . HIS A 1 104 ? -7.791 2.815 -4.974 1.00 94.44 104 HIS A N 1
ATOM 828 C CA . HIS A 1 104 ? -8.598 1.831 -5.700 1.00 94.44 104 HIS A CA 1
ATOM 829 C C . HIS A 1 104 ? -8.102 1.706 -7.143 1.00 94.44 104 HIS A C 1
ATOM 831 O O . HIS A 1 104 ? -7.749 0.616 -7.591 1.00 94.44 104 HIS A O 1
ATOM 837 N N . TRP A 1 105 ? -8.054 2.819 -7.879 1.00 95.69 105 TRP A N 1
ATOM 838 C CA . TRP A 1 105 ? -7.669 2.820 -9.287 1.00 95.69 105 TRP A CA 1
ATOM 839 C C . TRP A 1 105 ? -6.276 2.221 -9.505 1.00 95.69 105 TRP A C 1
ATOM 841 O O . TRP A 1 105 ? -6.105 1.393 -10.402 1.00 95.69 105 TRP A O 1
ATOM 851 N N . LEU A 1 106 ? -5.296 2.606 -8.682 1.00 97.12 106 LEU A N 1
ATOM 852 C CA . LEU A 1 106 ? -3.928 2.112 -8.785 1.00 97.12 106 LEU A CA 1
ATOM 853 C C . LEU A 1 106 ? -3.857 0.608 -8.495 1.00 97.12 106 LEU A C 1
ATOM 855 O O . LEU A 1 106 ? -3.217 -0.121 -9.251 1.00 97.12 106 LEU A O 1
ATOM 859 N N . ALA A 1 107 ? -4.533 0.133 -7.447 1.00 96.81 107 ALA A N 1
ATOM 860 C CA . ALA A 1 107 ? -4.556 -1.284 -7.103 1.00 96.81 107 ALA A CA 1
ATOM 861 C C . ALA A 1 107 ? -5.155 -2.133 -8.235 1.00 96.81 107 ALA A C 1
ATOM 863 O O . ALA A 1 107 ? -4.547 -3.124 -8.636 1.00 96.81 107 ALA A O 1
ATOM 864 N N . GLU A 1 108 ? -6.276 -1.706 -8.825 1.00 95.56 108 GLU A N 1
ATOM 865 C CA . GLU A 1 108 ? -6.883 -2.387 -9.978 1.00 95.56 108 GLU A CA 1
ATOM 866 C C . GLU A 1 108 ? -5.945 -2.414 -11.197 1.00 95.56 108 GLU A C 1
ATOM 868 O O . GLU A 1 108 ? -5.877 -3.417 -11.908 1.00 95.56 108 GLU A O 1
ATOM 873 N N . ARG A 1 109 ? -5.168 -1.345 -11.440 1.00 96.12 109 ARG A N 1
ATOM 874 C CA . ARG A 1 109 ? -4.152 -1.349 -12.511 1.00 96.12 109 ARG A CA 1
ATOM 875 C C . ARG A 1 109 ? -3.042 -2.356 -12.259 1.00 96.12 109 ARG A C 1
ATOM 877 O O . ARG A 1 109 ? -2.626 -3.019 -13.208 1.00 96.12 109 ARG A O 1
ATOM 884 N N . MET A 1 110 ? -2.588 -2.490 -11.018 1.00 96.06 110 MET A N 1
ATOM 885 C CA . MET A 1 110 ? -1.546 -3.455 -10.674 1.00 96.0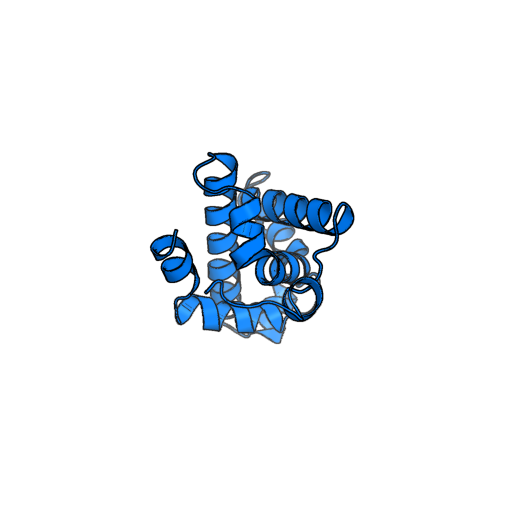6 110 MET A CA 1
ATOM 886 C C . MET A 1 110 ? -2.057 -4.898 -10.748 1.00 96.06 110 MET A C 1
ATOM 888 O O . MET A 1 110 ? -1.385 -5.740 -11.335 1.00 96.06 110 MET A O 1
ATOM 892 N N . VAL A 1 111 ? -3.281 -5.170 -10.279 1.00 95.00 111 VAL A N 1
ATOM 893 C CA . VAL A 1 111 ? -3.924 -6.491 -10.416 1.00 95.00 111 VAL A CA 1
ATOM 894 C C . VAL A 1 111 ? -4.095 -6.883 -11.887 1.00 95.00 111 VAL A C 1
ATOM 896 O O . VAL A 1 111 ? -3.789 -8.010 -12.277 1.00 95.00 111 VAL A O 1
ATOM 899 N N . ASP A 1 112 ? -4.560 -5.962 -12.733 1.00 94.75 112 ASP A N 1
ATOM 900 C CA . ASP A 1 112 ? -4.701 -6.219 -14.169 1.00 94.75 112 ASP A CA 1
ATOM 901 C C . ASP A 1 112 ? -3.360 -6.491 -14.855 1.00 94.75 112 ASP A C 1
ATOM 903 O O . ASP A 1 112 ? -3.282 -7.334 -15.757 1.00 94.75 1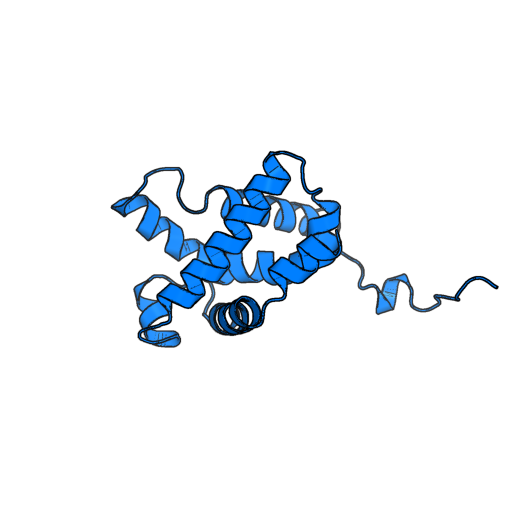12 ASP A O 1
ATOM 907 N N . ARG A 1 113 ? -2.307 -5.787 -14.432 1.00 92.69 113 ARG A N 1
ATOM 908 C CA . ARG A 1 113 ? -0.948 -5.971 -14.940 1.00 92.69 113 ARG A CA 1
ATOM 909 C C . ARG A 1 113 ? -0.406 -7.348 -14.564 1.00 92.69 113 ARG A C 1
ATOM 911 O O . ARG A 1 113 ? 0.001 -8.073 -15.468 1.00 92.69 113 ARG A O 1
ATOM 918 N N . GLU A 1 114 ? -0.502 -7.747 -13.293 1.00 90.50 114 GLU A N 1
ATOM 919 C CA . GLU A 1 114 ? -0.099 -9.086 -12.832 1.00 90.50 114 GLU A CA 1
ATOM 920 C C . GLU A 1 114 ? -0.885 -10.198 -13.536 1.00 90.50 114 GLU A C 1
ATOM 922 O O . GLU A 1 114 ? -0.320 -11.229 -13.897 1.00 90.50 114 GLU A O 1
ATOM 927 N N . ARG A 1 115 ? -2.183 -9.991 -13.795 1.00 91.06 115 ARG A N 1
ATOM 928 C CA . ARG A 1 115 ? -3.002 -10.958 -14.540 1.00 91.06 115 ARG A CA 1
ATOM 929 C C . ARG A 1 115 ? -2.558 -11.099 -15.998 1.00 91.06 115 ARG A C 1
ATOM 931 O O . ARG A 1 115 ? -2.633 -12.193 -16.552 1.00 91.06 115 ARG A O 1
ATOM 938 N N . SER A 1 116 ? -2.149 -10.001 -16.629 1.00 91.06 116 SER A N 1
ATOM 939 C CA . SER A 1 116 ? -1.786 -9.973 -18.053 1.00 91.06 116 SER A CA 1
ATOM 940 C C . SER A 1 116 ? -0.357 -10.456 -18.302 1.00 91.06 116 SER A C 1
ATOM 942 O O . SER A 1 116 ? -0.089 -11.097 -19.316 1.00 91.06 116 SER A O 1
ATOM 944 N N . ALA A 1 117 ? 0.554 -10.159 -17.378 1.00 88.12 117 ALA A N 1
ATOM 945 C CA . ALA A 1 117 ? 1.949 -10.566 -17.419 1.00 88.12 117 ALA A CA 1
ATOM 946 C C . ALA A 1 117 ? 2.416 -10.894 -15.990 1.00 88.12 117 ALA A C 1
ATOM 948 O O . ALA A 1 117 ? 2.940 -10.015 -15.305 1.00 88.12 117 ALA A O 1
ATOM 949 N N . PRO A 1 118 ? 2.218 -12.142 -15.524 1.00 84.81 118 PRO A N 1
ATOM 950 C CA . PRO A 1 118 ? 2.637 -12.541 -14.187 1.00 84.81 118 PRO A CA 1
ATOM 951 C C . PRO A 1 118 ? 4.142 -12.313 -13.993 1.00 84.81 118 PRO A C 1
ATOM 953 O O . PRO A 1 118 ? 4.929 -12.743 -14.847 1.00 84.81 118 PRO A O 1
ATOM 956 N N . PRO A 1 119 ? 4.570 -11.667 -12.894 1.00 82.94 119 PRO A N 1
ATOM 957 C CA . PRO A 1 119 ? 5.983 -11.430 -12.656 1.00 82.94 119 PRO A CA 1
ATOM 958 C C . PRO A 1 119 ? 6.708 -12.764 -12.460 1.00 82.94 119 PRO A C 1
ATOM 960 O O . PRO A 1 119 ? 6.280 -13.621 -11.684 1.00 82.94 119 PRO A O 1
ATOM 963 N N . VAL A 1 120 ? 7.838 -12.940 -13.145 1.00 87.62 120 VAL A N 1
ATOM 964 C CA . VAL A 1 120 ? 8.762 -14.039 -12.853 1.00 87.62 120 VAL A CA 1
ATOM 965 C C . VAL A 1 120 ? 9.684 -13.563 -11.732 1.00 87.62 120 VAL A C 1
ATOM 967 O O . VAL A 1 120 ? 10.396 -12.577 -11.930 1.00 87.62 120 VAL A O 1
ATOM 970 N N . PRO A 1 121 ? 9.710 -14.226 -10.561 1.00 89.06 121 PRO A N 1
ATOM 971 C CA . PRO A 1 121 ? 10.567 -13.805 -9.461 1.00 89.06 121 PRO A CA 1
ATOM 972 C C . PRO A 1 121 ? 12.026 -13.664 -9.897 1.00 89.06 121 PRO A C 1
ATOM 974 O O . PRO A 1 121 ? 12.557 -14.541 -10.581 1.00 89.06 121 PRO A O 1
ATOM 977 N N . ALA A 1 122 ? 12.699 -12.598 -9.459 1.00 90.50 122 ALA A N 1
ATOM 978 C CA . ALA A 1 122 ? 14.075 -12.308 -9.869 1.00 90.50 122 ALA A CA 1
ATOM 979 C C . ALA A 1 122 ? 15.046 -13.470 -9.583 1.00 90.50 122 ALA A C 1
ATOM 981 O O . ALA A 1 122 ? 15.895 -13.776 -10.415 1.00 90.50 122 ALA A O 1
ATOM 982 N N . TYR A 1 123 ? 14.870 -14.189 -8.466 1.00 89.06 123 TYR A N 1
ATOM 983 C CA . TYR A 1 123 ? 15.690 -15.365 -8.129 1.00 89.06 123 TYR A CA 1
ATOM 984 C C . TYR A 1 123 ? 15.514 -16.548 -9.104 1.00 89.06 123 TYR A C 1
ATOM 986 O O . TYR A 1 123 ? 16.322 -17.476 -9.101 1.00 89.06 123 TYR A O 1
ATOM 994 N N . ILE A 1 124 ? 14.461 -16.523 -9.928 1.00 93.50 124 ILE A N 1
ATOM 995 C CA . ILE A 1 124 ? 14.208 -17.465 -11.021 1.00 93.50 124 ILE A CA 1
ATOM 996 C C . ILE A 1 124 ? 14.690 -16.863 -12.344 1.00 93.50 124 ILE A C 1
ATOM 998 O O . ILE A 1 124 ? 15.516 -17.475 -13.016 1.00 93.50 124 ILE A O 1
ATOM 1002 N N . ALA A 1 125 ? 14.206 -15.668 -12.706 1.00 91.62 125 ALA A N 1
ATOM 1003 C CA . ALA A 1 125 ? 14.503 -15.013 -13.987 1.00 91.62 125 ALA A CA 1
ATOM 1004 C C . ALA A 1 125 ? 15.999 -14.723 -14.185 1.00 91.62 125 ALA A C 1
ATOM 1006 O O . ALA A 1 125 ? 16.510 -14.773 -15.302 1.00 91.62 125 ALA A O 1
ATOM 1007 N N . HIS A 1 126 ? 16.704 -14.450 -13.090 1.00 92.50 126 HIS A N 1
ATOM 1008 C CA . HIS A 1 126 ? 18.110 -14.066 -13.068 1.00 92.50 126 HIS A CA 1
ATOM 1009 C C . HIS A 1 126 ? 18.952 -15.052 -12.250 1.00 92.50 126 HIS A C 1
ATOM 1011 O O . HIS A 1 126 ? 19.965 -14.673 -11.669 1.00 92.50 126 HIS A O 1
ATOM 1017 N N . ARG A 1 127 ? 18.549 -16.332 -12.202 1.00 93.19 127 ARG A N 1
ATOM 1018 C CA . ARG A 1 127 ? 19.260 -17.382 -11.449 1.00 93.19 127 ARG A CA 1
ATOM 1019 C C . ARG A 1 127 ? 20.747 -17.484 -11.811 1.00 93.19 127 ARG A C 1
ATOM 1021 O O . ARG A 1 127 ? 21.563 -17.780 -10.944 1.00 93.19 127 ARG A O 1
ATOM 1028 N N . ASP A 1 128 ? 21.075 -17.217 -13.073 1.00 93.88 128 ASP A N 1
ATOM 1029 C CA . ASP A 1 128 ? 22.434 -17.277 -13.616 1.00 93.88 128 ASP A CA 1
ATOM 1030 C C . ASP A 1 128 ? 23.049 -15.883 -13.830 1.00 93.88 128 ASP A C 1
ATOM 1032 O O . ASP A 1 128 ? 23.944 -15.726 -14.662 1.00 93.88 128 ASP A O 1
ATOM 1036 N N . TRP A 1 129 ? 22.563 -14.858 -13.117 1.00 93.00 129 TRP A N 1
ATOM 1037 C CA . TRP A 1 129 ?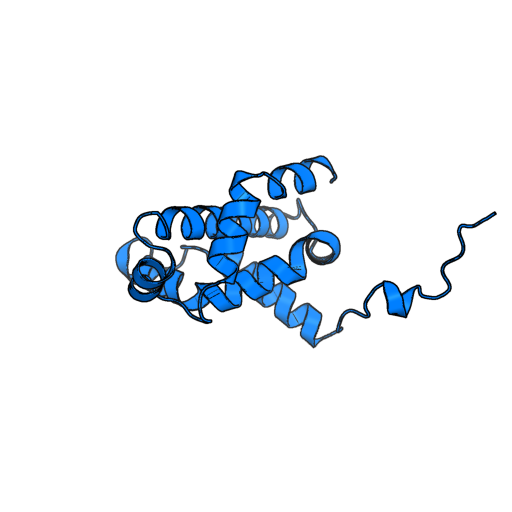 23.109 -13.505 -13.217 1.00 93.00 129 TRP A CA 1
ATOM 1038 C C . TRP A 1 129 ? 24.607 -13.507 -12.912 1.00 93.00 129 TRP A C 1
ATOM 1040 O O . TRP A 1 129 ? 25.045 -13.944 -11.846 1.00 93.00 129 TRP A O 1
ATOM 1050 N N . ARG A 1 130 ? 25.396 -13.009 -13.863 1.00 89.88 130 ARG A N 1
ATOM 1051 C CA . ARG A 1 130 ? 26.826 -12.767 -13.697 1.00 89.88 130 ARG A CA 1
ATOM 1052 C C . ARG A 1 130 ? 27.041 -11.277 -13.837 1.00 89.88 130 ARG A C 1
ATOM 1054 O O . ARG A 1 130 ? 26.654 -10.705 -14.855 1.00 89.88 130 ARG A O 1
ATOM 1061 N N . ASP A 1 131 ? 27.657 -10.675 -12.830 1.00 83.38 131 ASP A N 1
ATOM 1062 C CA . ASP A 1 131 ? 28.133 -9.305 -12.945 1.00 83.38 131 ASP A CA 1
ATOM 1063 C C . ASP A 1 131 ? 29.091 -9.251 -14.140 1.00 83.38 131 ASP A C 1
ATOM 1065 O O . ASP A 1 131 ? 30.000 -10.079 -14.255 1.00 83.38 131 ASP A O 1
ATOM 1069 N N . GLY A 1 132 ? 28.818 -8.355 -15.090 1.00 73.44 132 GLY A N 1
ATOM 1070 C CA . GLY A 1 132 ? 29.684 -8.178 -16.250 1.00 73.44 132 GLY A CA 1
ATOM 1071 C C . GLY A 1 132 ? 31.102 -7.852 -15.781 1.00 73.44 132 GLY A C 1
ATOM 1072 O O . GLY A 1 132 ? 31.278 -6.928 -14.988 1.00 73.44 132 GLY A O 1
ATOM 1073 N N . ILE A 1 133 ? 32.082 -8.635 -16.245 1.00 47.38 133 ILE A N 1
ATOM 1074 C CA . ILE A 1 133 ? 33.511 -8.294 -16.164 1.00 47.38 133 ILE A CA 1
ATOM 1075 C C . ILE A 1 133 ? 33.802 -7.226 -17.215 1.00 47.38 133 ILE A C 1
ATOM 1077 O O . ILE A 1 133 ? 33.340 -7.419 -18.365 1.00 47.38 133 ILE A O 1
#

Radius of gyration: 16.3 Å; chains: 1; bounding box: 55×30×37 Å

Sequence (133 aa):
MLELVRSFQSPAFTAALRRVLSLPDGADAAKIREVLGPDGEDAVYLVSLTWESLGVLVFRREVTLDLVDDFFSGPLIISWQKLKDYPQEWRRILKPDTGNECFHWLAERMVDRERSAPPVPAYIAHRDWRDGI

pLDDT: mean 89.01, std 9.76, range [47.38, 97.94]

Secondary structure (DSSP, 8-state):
-HHHHHHHT-HHHHHHHHHHHTSPTT--HHHHHHHH-TTHHHHHHHHHHHHHHHHHHHHTTSS-HHHHHHHHHHHHHHHHHHHTTHHHHHHHHT-TTTTTHHHHHHHHHHHHHHHHSPPPPHHHHTTT-----